Protein AF-A0A5V0QCQ0-F1 (afdb_monomer_lite)

Folds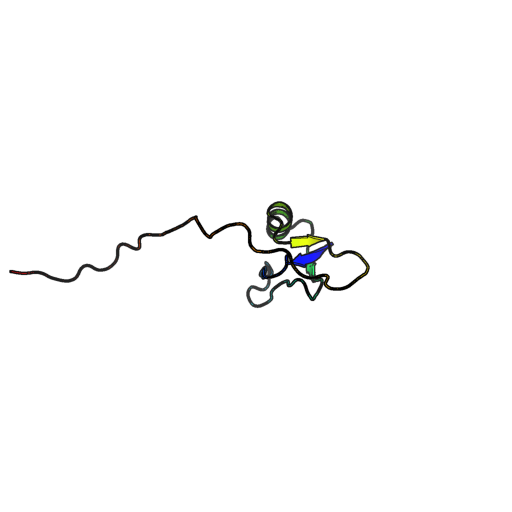eek 3Di:
DFWKAFAAPAWDADPVGNPDTGHQADTDDDDPPDPRVVVCVVVRRMDGDDPDDGDDDDDDDPDDDDDDDPPDPDDDDDDDD

Sequence (81 aa):
MINVIAREGVRVPLEQHSRQYITEETPVAVDEQSAYYLRRLRDGDLLLAPASTGPDTPAVPDAPEEKNIRPAPEKQKKEPQ

Organism: Salmonella enterica (NCBI:txid28901)

Radius of gyration: 18.87 Å; chains: 1; bounding box: 29×66×34 Å

pLDDT: mean 72.93, std 19.62, range [40.53, 92.12]

Secondary structure (DSSP, 8-state):
-EEEEEPTT--EEPSS-TT-EE-SSS-EEE-TT-HHHHHHHHHTSEEEPPSS--------------S--------------

Structure (mmCIF, N/CA/C/O backbone):
data_AF-A0A5V0QCQ0-F1
#
_entry.id   AF-A0A5V0QCQ0-F1
#
loop_
_atom_site.group_PDB
_atom_site.id
_atom_site.type_symbol
_atom_site.label_atom_id
_atom_site.label_alt_id
_atom_site.label_comp_id
_atom_site.label_asym_id
_atom_site.label_entity_id
_atom_site.label_seq_id
_atom_site.pdbx_PDB_ins_code
_atom_site.Cartn_x
_atom_site.Cartn_y
_atom_site.Cartn_z
_atom_site.occupancy
_atom_site.B_iso_or_equiv
_atom_site.auth_seq_id
_atom_site.auth_comp_id
_atom_site.auth_asym_id
_atom_site.auth_atom_id
_atom_site.pdbx_PDB_model_num
ATOM 1 N N . MET A 1 1 ? 13.625 7.124 -3.651 1.00 85.00 1 MET A N 1
ATOM 2 C CA . MET A 1 1 ? 12.929 7.043 -2.348 1.00 85.00 1 MET A CA 1
ATOM 3 C C . MET A 1 1 ? 11.546 7.628 -2.533 1.00 85.00 1 MET A C 1
ATOM 5 O O . MET A 1 1 ? 11.437 8.712 -3.094 1.00 85.00 1 MET A O 1
ATOM 9 N N . ILE A 1 2 ? 10.513 6.918 -2.092 1.00 89.38 2 ILE A N 1
ATOM 10 C CA . ILE A 1 2 ? 9.115 7.356 -2.178 1.00 89.38 2 ILE A CA 1
ATOM 11 C C . ILE A 1 2 ? 8.531 7.483 -0.777 1.00 89.38 2 ILE A C 1
ATOM 13 O O . ILE A 1 2 ? 8.870 6.701 0.107 1.00 89.38 2 ILE A O 1
ATOM 17 N N . ASN A 1 3 ? 7.641 8.451 -0.583 1.00 91.12 3 ASN A N 1
ATOM 18 C CA . ASN A 1 3 ? 6.901 8.573 0.665 1.00 91.12 3 ASN A CA 1
ATOM 19 C C . ASN A 1 3 ? 5.606 7.784 0.546 1.00 91.12 3 ASN A C 1
ATOM 21 O O . ASN A 1 3 ? 4.822 7.998 -0.382 1.00 91.12 3 ASN A O 1
ATOM 25 N N . VAL A 1 4 ? 5.388 6.880 1.490 1.00 90.00 4 VAL A N 1
ATOM 26 C CA . VAL A 1 4 ? 4.188 6.051 1.552 1.00 90.00 4 VAL A CA 1
ATOM 27 C C . VAL A 1 4 ? 3.517 6.209 2.909 1.00 90.00 4 VAL A C 1
ATOM 29 O O . VAL A 1 4 ? 4.183 6.414 3.924 1.00 90.00 4 VAL A O 1
ATOM 32 N N . ILE A 1 5 ? 2.196 6.108 2.909 1.00 92.12 5 ILE A N 1
ATOM 33 C CA . ILE A 1 5 ? 1.361 5.971 4.104 1.00 92.12 5 ILE A CA 1
ATOM 34 C C . ILE A 1 5 ? 0.639 4.632 4.037 1.00 92.12 5 ILE A C 1
ATOM 36 O O . ILE A 1 5 ? 0.413 4.097 2.947 1.00 92.12 5 ILE A O 1
ATOM 40 N N . ALA A 1 6 ? 0.298 4.069 5.190 1.00 92.00 6 ALA A N 1
ATOM 41 C CA . ALA A 1 6 ? -0.553 2.891 5.204 1.00 92.00 6 ALA A CA 1
ATOM 42 C C . ALA A 1 6 ? -2.006 3.270 4.934 1.00 92.00 6 ALA A C 1
ATOM 44 O O . ALA A 1 6 ? -2.431 4.399 5.184 1.00 92.00 6 ALA A O 1
ATOM 45 N N . ARG A 1 7 ? -2.760 2.297 4.423 1.00 89.25 7 ARG A N 1
ATOM 46 C CA . ARG A 1 7 ? -4.214 2.351 4.437 1.00 89.25 7 ARG A CA 1
ATOM 47 C C . ARG A 1 7 ? -4.693 2.492 5.875 1.00 89.25 7 ARG A C 1
ATOM 49 O O . ARG A 1 7 ? -4.110 1.923 6.798 1.00 89.25 7 ARG A O 1
ATOM 56 N N . GLU A 1 8 ? -5.803 3.190 6.028 1.00 84.50 8 GLU A N 1
ATOM 57 C CA . GLU A 1 8 ? -6.450 3.320 7.315 1.00 84.50 8 GLU A CA 1
ATOM 58 C C . GLU A 1 8 ? -6.757 1.995 8.001 1.00 84.50 8 GLU A C 1
ATOM 60 O O . GLU A 1 8 ? -7.239 1.041 7.385 1.00 84.50 8 GLU A O 1
ATOM 65 N N . GLY A 1 9 ? -6.449 1.942 9.299 1.00 83.00 9 GLY A N 1
ATOM 66 C CA . GLY A 1 9 ? -6.647 0.750 10.118 1.00 83.00 9 GLY A CA 1
ATOM 67 C C . GLY A 1 9 ? -5.668 -0.385 9.803 1.00 83.00 9 GLY A C 1
ATOM 68 O O . GLY A 1 9 ? -5.690 -1.412 10.484 1.00 83.00 9 GLY A O 1
ATOM 69 N N . VAL A 1 10 ? -4.769 -0.206 8.828 1.00 86.38 10 VAL A N 1
ATOM 70 C CA . VAL A 1 10 ? -3.712 -1.154 8.475 1.00 86.38 10 VAL A CA 1
ATOM 71 C C . VAL A 1 10 ? -2.375 -0.632 8.985 1.00 86.38 10 VAL A C 1
ATOM 73 O O . VAL A 1 10 ? -2.032 0.541 8.870 1.00 86.38 10 VAL A O 1
ATOM 76 N N . ARG A 1 11 ? -1.577 -1.534 9.557 1.00 88.75 11 ARG A N 1
ATOM 77 C CA . ARG A 1 11 ? -0.211 -1.235 9.995 1.00 88.75 11 ARG A CA 1
ATOM 78 C C . ARG A 1 11 ? 0.750 -2.094 9.205 1.00 88.75 11 ARG A C 1
ATOM 80 O O . ARG A 1 11 ? 0.774 -3.315 9.366 1.00 88.75 11 ARG A O 1
ATOM 87 N N . VAL A 1 12 ? 1.552 -1.458 8.361 1.00 88.56 12 VAL A N 1
ATOM 88 C CA . VAL A 1 12 ? 2.520 -2.166 7.522 1.00 88.56 12 VAL A CA 1
ATOM 89 C C . VAL A 1 12 ? 3.888 -2.104 8.198 1.00 88.56 12 VAL A C 1
ATOM 91 O O . VAL A 1 12 ? 4.426 -1.011 8.362 1.00 88.56 12 VAL A O 1
ATOM 94 N N . PRO A 1 13 ? 4.479 -3.237 8.617 1.00 89.75 13 PRO A N 1
ATOM 95 C CA . PRO A 1 13 ? 5.806 -3.221 9.221 1.00 89.75 13 PRO A CA 1
ATOM 96 C C . PRO A 1 13 ? 6.856 -2.796 8.194 1.00 89.75 13 PRO A C 1
ATOM 98 O O . PRO A 1 13 ? 6.747 -3.148 7.015 1.00 89.75 13 PRO A O 1
ATOM 101 N N . LEU A 1 14 ? 7.882 -2.073 8.644 1.00 89.69 14 LEU A N 1
ATOM 102 C CA . LEU A 1 14 ? 9.027 -1.735 7.803 1.00 89.69 14 LEU A CA 1
ATOM 103 C C . LEU A 1 14 ? 9.877 -2.984 7.549 1.00 89.69 14 LEU A C 1
ATOM 105 O O . LEU A 1 14 ? 10.167 -3.749 8.471 1.00 89.69 14 LEU A O 1
ATOM 109 N N . GLU A 1 15 ? 10.341 -3.141 6.309 1.00 84.06 15 GLU A N 1
ATOM 110 C CA . GLU A 1 15 ? 11.168 -4.276 5.877 1.00 84.06 15 GLU A CA 1
ATOM 111 C C . GLU A 1 15 ? 12.436 -4.426 6.731 1.00 84.06 15 GLU A C 1
ATOM 113 O O . GLU A 1 15 ? 12.764 -5.521 7.180 1.00 84.06 15 GLU A O 1
ATOM 118 N N . GLN A 1 16 ? 13.119 -3.314 7.013 1.00 81.81 16 GLN A N 1
ATOM 119 C CA . GLN A 1 16 ? 14.366 -3.306 7.786 1.00 81.81 16 GLN A CA 1
ATOM 120 C C . GLN A 1 16 ? 14.148 -3.220 9.304 1.00 81.81 16 GLN A C 1
ATOM 122 O O . GLN A 1 16 ? 15.068 -3.465 10.084 1.00 81.81 16 GLN A O 1
ATOM 127 N N . HIS A 1 17 ? 12.934 -2.877 9.744 1.00 82.44 17 HIS A N 1
ATOM 128 C CA . HIS A 1 17 ? 12.632 -2.618 11.147 1.00 82.44 17 HIS A CA 1
ATOM 129 C C . HIS A 1 17 ? 11.253 -3.156 11.520 1.00 82.44 17 HIS A C 1
ATOM 131 O O . HIS A 1 17 ? 10.280 -2.413 11.581 1.00 82.44 17 HIS A O 1
ATOM 137 N N . SER A 1 18 ? 11.177 -4.434 11.892 1.00 77.06 18 SER A N 1
ATOM 138 C CA . SER A 1 18 ? 9.905 -5.100 12.226 1.00 77.06 18 SER A CA 1
ATOM 139 C C . SER A 1 18 ? 9.182 -4.536 13.460 1.00 77.06 18 SER A C 1
ATOM 141 O O . SER A 1 18 ? 8.052 -4.919 13.738 1.00 77.06 18 SER A O 1
ATOM 143 N N . ARG A 1 19 ? 9.832 -3.658 14.237 1.00 85.88 19 ARG A N 1
ATOM 144 C CA . ARG A 1 19 ? 9.227 -2.943 15.378 1.00 85.88 19 ARG A CA 1
ATOM 145 C C . ARG A 1 19 ? 8.663 -1.573 15.001 1.00 85.88 19 ARG A C 1
ATOM 147 O O . ARG A 1 19 ? 8.034 -0.939 15.839 1.00 85.88 19 ARG A O 1
ATOM 154 N N . GLN A 1 20 ? 8.931 -1.114 13.783 1.00 86.19 20 GLN A N 1
ATOM 155 C CA . GLN A 1 20 ? 8.421 0.138 13.250 1.00 86.19 20 GLN A CA 1
ATOM 156 C C . GLN A 1 20 ? 7.338 -0.173 12.223 1.00 86.19 20 GLN A C 1
ATOM 158 O O . GLN A 1 20 ? 7.462 -1.112 11.433 1.00 86.19 20 GLN A O 1
ATOM 163 N N . TYR A 1 21 ? 6.280 0.626 12.247 1.00 90.38 21 TYR A N 1
ATOM 164 C CA . TYR A 1 21 ? 5.126 0.455 11.382 1.00 90.38 21 TYR A CA 1
ATOM 165 C C . TYR A 1 21 ? 4.865 1.751 10.635 1.00 90.38 21 TYR A C 1
ATOM 167 O O . TYR A 1 21 ? 4.936 2.831 11.216 1.00 90.38 21 TYR A O 1
ATOM 175 N N . ILE A 1 22 ? 4.552 1.613 9.354 1.00 89.75 22 ILE A N 1
ATOM 176 C CA . ILE A 1 22 ? 3.978 2.675 8.543 1.00 89.75 22 ILE A CA 1
ATOM 177 C C . ILE A 1 22 ? 2.492 2.712 8.889 1.00 89.75 22 ILE A C 1
ATOM 179 O O . ILE A 1 22 ? 1.820 1.674 8.859 1.00 89.75 22 ILE A O 1
ATOM 183 N N . THR A 1 23 ? 2.014 3.894 9.260 1.00 90.69 23 THR A N 1
ATOM 184 C CA . THR A 1 23 ? 0.604 4.184 9.526 1.00 90.69 23 THR A CA 1
ATOM 185 C C . THR A 1 23 ? 0.099 5.214 8.519 1.00 90.69 23 THR A C 1
ATOM 187 O O . THR A 1 23 ? 0.858 5.755 7.715 1.00 90.69 23 THR A O 1
ATOM 190 N N . GLU A 1 24 ? -1.201 5.458 8.535 1.00 85.62 24 GLU A N 1
ATOM 191 C CA . GLU A 1 24 ? -1.858 6.540 7.792 1.00 85.62 24 GLU A CA 1
ATOM 192 C C . GLU A 1 24 ? -1.465 7.949 8.278 1.00 85.62 24 GLU A C 1
ATOM 194 O O . GLU A 1 24 ? -1.507 8.910 7.516 1.00 85.62 24 GLU A O 1
ATOM 199 N N . GLU A 1 25 ? -1.059 8.073 9.545 1.00 83.50 25 GLU A N 1
ATOM 200 C CA . GLU A 1 25 ? -0.807 9.361 10.201 1.00 83.50 25 GLU A CA 1
ATOM 201 C C . GLU A 1 25 ? 0.525 9.986 9.786 1.00 83.50 25 GLU A C 1
ATOM 203 O O . GLU A 1 25 ? 0.653 11.208 9.720 1.00 83.50 25 GLU A O 1
ATOM 208 N N . THR A 1 26 ? 1.545 9.151 9.560 1.00 84.81 26 THR A N 1
ATOM 209 C CA . THR A 1 26 ? 2.913 9.615 9.314 1.00 84.81 26 THR A CA 1
ATOM 210 C C . THR A 1 26 ? 3.437 9.065 7.992 1.00 84.81 26 THR A C 1
ATOM 212 O O . THR A 1 26 ? 3.640 7.854 7.879 1.00 84.81 26 THR A O 1
ATOM 215 N N . PRO A 1 27 ? 3.721 9.928 6.999 1.00 88.50 27 PRO A N 1
ATOM 216 C CA . PRO A 1 27 ? 4.370 9.501 5.770 1.00 88.50 27 PRO A CA 1
ATOM 217 C C . PRO A 1 27 ? 5.802 9.047 6.051 1.00 88.50 27 PRO A C 1
ATOM 219 O O . PRO A 1 27 ? 6.594 9.768 6.661 1.00 88.50 27 PRO A O 1
ATOM 222 N N . VAL A 1 28 ? 6.142 7.851 5.571 1.00 88.81 28 VAL A N 1
ATOM 223 C CA . VAL A 1 28 ? 7.466 7.245 5.746 1.00 88.81 28 VAL A CA 1
ATOM 224 C C . VAL A 1 28 ? 8.163 7.151 4.396 1.00 88.81 28 VAL A C 1
ATOM 226 O O . VAL A 1 28 ? 7.599 6.645 3.425 1.00 88.81 28 VAL A O 1
ATOM 229 N N . ALA A 1 29 ? 9.405 7.629 4.341 1.00 90.44 29 ALA A N 1
ATOM 230 C CA . ALA A 1 29 ? 10.260 7.485 3.171 1.00 90.44 29 ALA A CA 1
ATOM 231 C C . ALA A 1 29 ? 10.799 6.050 3.091 1.00 90.44 29 ALA A C 1
ATOM 233 O O . ALA A 1 29 ? 11.453 5.572 4.018 1.00 90.44 29 ALA A O 1
ATOM 234 N N . VAL A 1 30 ? 10.536 5.375 1.975 1.00 89.06 30 VAL A N 1
ATOM 235 C CA . VAL A 1 30 ? 10.973 4.000 1.711 1.00 89.06 30 VAL A CA 1
ATOM 236 C C . VAL A 1 30 ? 11.650 3.879 0.347 1.00 89.06 30 VAL A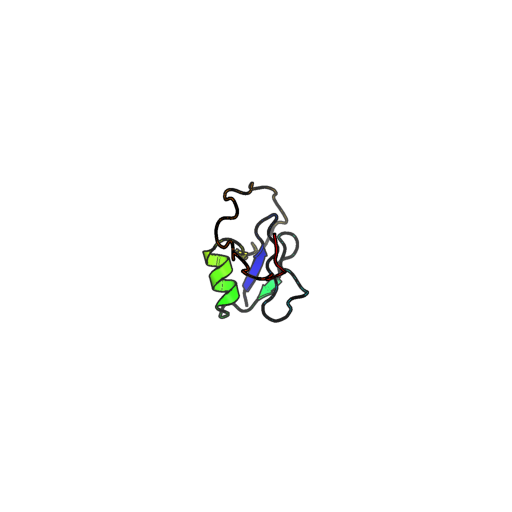 C 1
ATOM 238 O O . VAL A 1 30 ? 11.519 4.742 -0.530 1.00 89.06 30 VAL A O 1
ATOM 241 N N . ASP A 1 31 ? 12.380 2.784 0.150 1.00 90.56 31 ASP A N 1
ATOM 242 C CA . ASP A 1 31 ? 12.982 2.454 -1.136 1.00 90.56 31 ASP A CA 1
ATOM 243 C C . ASP A 1 31 ? 11.927 2.006 -2.151 1.00 90.56 31 ASP A C 1
ATOM 245 O O . ASP A 1 31 ? 11.230 1.009 -1.968 1.00 90.56 31 ASP A O 1
ATOM 249 N N . GLU A 1 32 ? 11.857 2.723 -3.271 1.00 86.56 32 GLU A N 1
ATOM 250 C CA . GLU A 1 32 ? 10.931 2.440 -4.377 1.00 86.56 32 GLU A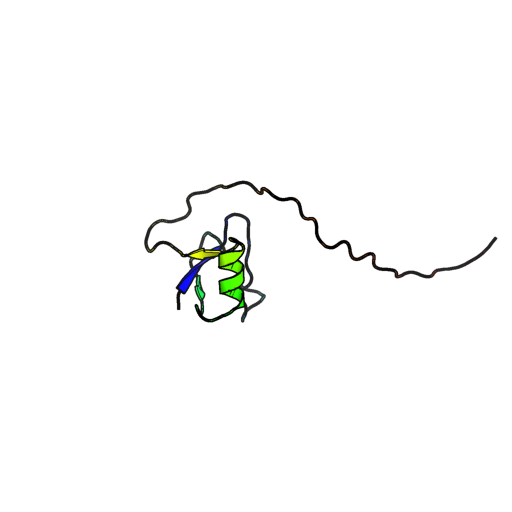 CA 1
ATOM 251 C C . GLU A 1 32 ? 11.262 1.144 -5.130 1.00 86.56 32 GLU A C 1
ATOM 253 O O . GLU A 1 32 ? 10.410 0.583 -5.811 1.00 86.56 32 GLU A O 1
ATOM 258 N N . GLN A 1 33 ? 12.501 0.664 -5.004 1.00 89.81 33 GLN A N 1
ATOM 259 C CA . GLN A 1 33 ? 12.980 -0.557 -5.652 1.00 89.81 33 GLN A CA 1
ATOM 260 C C . GLN A 1 33 ? 12.763 -1.804 -4.789 1.00 89.81 33 GLN A C 1
ATOM 262 O O . GLN A 1 33 ? 12.988 -2.920 -5.259 1.00 89.81 33 GLN A O 1
ATOM 267 N N . SER A 1 34 ? 12.324 -1.648 -3.535 1.00 90.19 34 SER A N 1
ATOM 268 C CA . SER A 1 34 ? 12.047 -2.802 -2.688 1.00 90.19 34 SER A CA 1
ATOM 269 C C . SER A 1 34 ? 10.761 -3.498 -3.130 1.00 90.19 34 SER A C 1
ATOM 271 O O . SER A 1 34 ? 9.667 -2.925 -3.153 1.00 90.19 34 SER A O 1
ATOM 273 N N . ALA A 1 35 ? 10.888 -4.793 -3.420 1.00 90.88 35 ALA A N 1
ATOM 274 C CA . ALA A 1 35 ? 9.766 -5.646 -3.788 1.00 90.88 35 ALA A CA 1
ATOM 275 C C . ALA A 1 35 ? 8.684 -5.709 -2.693 1.00 90.88 35 ALA A C 1
ATOM 277 O O . ALA A 1 35 ? 7.508 -5.899 -3.009 1.00 90.88 35 ALA A O 1
ATOM 278 N N . TYR A 1 36 ? 9.060 -5.532 -1.422 1.00 91.25 36 TYR A N 1
ATOM 279 C CA . TYR A 1 36 ? 8.127 -5.557 -0.298 1.00 91.25 36 TYR A CA 1
ATOM 280 C C . TYR A 1 36 ? 7.124 -4.398 -0.366 1.00 91.25 36 TYR A C 1
ATOM 282 O O . TYR A 1 36 ? 5.912 -4.627 -0.353 1.00 91.25 36 TYR A O 1
ATOM 290 N N . TYR A 1 37 ? 7.610 -3.161 -0.507 1.00 90.50 37 TYR A N 1
ATOM 291 C CA . TYR A 1 37 ? 6.742 -1.982 -0.577 1.00 90.50 37 TYR A CA 1
ATOM 292 C C . TYR A 1 37 ? 5.965 -1.926 -1.893 1.00 90.50 37 TYR A C 1
ATOM 294 O O . TYR A 1 37 ? 4.780 -1.603 -1.885 1.00 90.50 37 TYR A O 1
ATOM 302 N N . LEU A 1 38 ? 6.580 -2.336 -3.009 1.00 91.12 38 LEU A N 1
ATOM 303 C CA . LEU A 1 38 ? 5.888 -2.450 -4.296 1.00 91.12 38 LEU A CA 1
ATOM 304 C C . LEU A 1 38 ? 4.707 -3.422 -4.234 1.00 91.12 38 LEU A C 1
ATOM 306 O O . LEU A 1 38 ? 3.646 -3.140 -4.787 1.00 91.12 38 LEU A O 1
ATOM 310 N N . ARG A 1 39 ? 4.860 -4.557 -3.543 1.00 90.75 39 ARG A N 1
ATOM 311 C CA . ARG A 1 39 ? 3.755 -5.496 -3.338 1.00 90.75 39 ARG A CA 1
ATOM 312 C C . ARG A 1 39 ? 2.644 -4.871 -2.501 1.00 90.75 39 ARG A C 1
ATOM 314 O O . ARG A 1 39 ? 1.495 -4.930 -2.911 1.00 90.75 39 ARG A O 1
ATOM 321 N N . ARG A 1 40 ? 2.981 -4.232 -1.380 1.00 90.38 40 ARG A N 1
ATOM 322 C CA . ARG A 1 40 ? 1.994 -3.573 -0.508 1.00 90.38 40 ARG A CA 1
ATOM 323 C C . ARG A 1 40 ? 1.242 -2.440 -1.211 1.00 90.38 40 ARG A C 1
ATOM 325 O O . ARG A 1 40 ? 0.051 -2.278 -0.982 1.00 90.38 40 ARG A O 1
ATOM 332 N N . LEU A 1 41 ? 1.906 -1.702 -2.101 1.00 90.38 41 LEU A N 1
ATOM 333 C CA . LEU A 1 41 ? 1.268 -0.710 -2.973 1.00 90.38 41 LEU A CA 1
ATOM 334 C C . LEU A 1 41 ? 0.283 -1.362 -3.958 1.00 90.38 41 LEU A C 1
ATOM 336 O O . LEU A 1 41 ? -0.798 -0.831 -4.184 1.00 90.38 41 LEU A O 1
ATOM 340 N N . ARG A 1 42 ? 0.631 -2.525 -4.529 1.00 90.75 42 ARG A N 1
ATOM 341 C CA . ARG A 1 42 ? -0.252 -3.281 -5.440 1.00 90.75 42 ARG A CA 1
ATOM 342 C C . ARG A 1 42 ? -1.437 -3.924 -4.723 1.00 90.75 42 ARG A C 1
ATOM 344 O O . ARG A 1 42 ? -2.524 -3.944 -5.286 1.00 90.75 42 ARG A O 1
ATOM 351 N N . ASP A 1 43 ? -1.221 -4.420 -3.508 1.00 89.44 43 ASP A N 1
ATOM 352 C CA . ASP A 1 43 ? -2.268 -4.964 -2.635 1.00 89.44 43 ASP A CA 1
ATOM 353 C C . ASP A 1 43 ? -3.175 -3.835 -2.091 1.00 89.44 43 ASP A C 1
ATOM 355 O O . ASP A 1 43 ? -4.295 -4.079 -1.650 1.00 89.44 43 ASP A O 1
ATOM 359 N N . GLY A 1 44 ? -2.719 -2.578 -2.168 1.00 88.12 44 GLY A N 1
ATOM 360 C CA . GLY A 1 44 ? -3.433 -1.403 -1.675 1.00 88.12 44 GLY A CA 1
ATOM 361 C C . GLY A 1 44 ? -3.337 -1.223 -0.159 1.00 88.12 44 GLY A C 1
ATOM 362 O O . GLY A 1 44 ? -4.130 -0.469 0.401 1.00 88.12 44 GLY A O 1
ATOM 363 N N . ASP A 1 45 ? -2.399 -1.906 0.499 1.00 89.69 45 ASP A N 1
ATOM 364 C CA . ASP A 1 45 ? -2.056 -1.716 1.915 1.00 89.69 45 ASP A CA 1
ATOM 365 C C . ASP A 1 45 ? -1.262 -0.423 2.143 1.00 89.69 45 ASP A C 1
ATOM 367 O O . ASP A 1 45 ? -1.324 0.166 3.220 1.00 89.69 45 ASP A O 1
ATOM 371 N N . LEU A 1 46 ? -0.483 -0.006 1.141 1.00 91.62 46 LEU A N 1
ATOM 372 C CA . LEU A 1 46 ? 0.238 1.264 1.125 1.00 91.62 46 LEU A CA 1
ATOM 373 C C . LEU A 1 46 ? -0.320 2.162 0.029 1.00 91.62 46 LEU A C 1
ATOM 375 O O . LEU A 1 46 ? -0.752 1.694 -1.025 1.00 91.62 46 LEU A O 1
ATOM 379 N N . LEU A 1 47 ? -0.239 3.463 0.268 1.00 90.94 47 LEU A N 1
ATOM 380 C CA . LEU A 1 47 ? -0.630 4.521 -0.649 1.00 90.94 47 LEU A CA 1
ATOM 381 C C . LEU A 1 47 ? 0.533 5.509 -0.770 1.00 90.94 47 LEU A C 1
ATOM 383 O O . LEU A 1 47 ? 1.265 5.732 0.197 1.00 90.94 47 LEU A O 1
ATOM 387 N N . LEU A 1 48 ? 0.726 6.102 -1.952 1.00 90.50 48 LEU A N 1
ATOM 388 C CA . LEU A 1 48 ? 1.698 7.187 -2.100 1.00 90.50 48 LEU A CA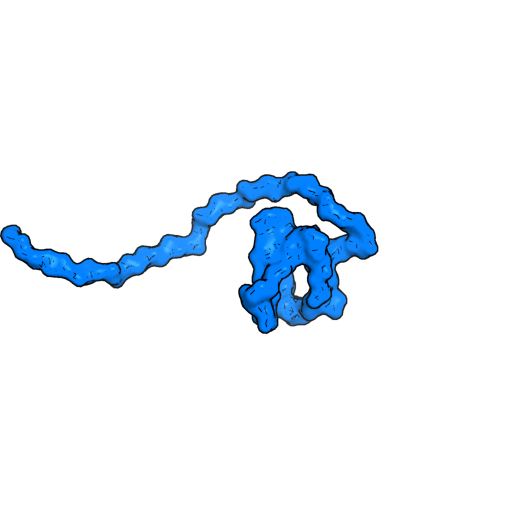 1
ATOM 389 C C . LEU A 1 48 ? 1.201 8.396 -1.309 1.00 90.50 48 LEU A C 1
ATOM 391 O O . LEU A 1 48 ? 0.072 8.843 -1.508 1.00 90.50 48 LEU A O 1
ATOM 395 N N . ALA A 1 49 ? 2.051 8.925 -0.433 1.00 85.44 49 ALA A N 1
ATOM 396 C CA . ALA A 1 49 ? 1.714 10.100 0.349 1.00 85.44 49 ALA A CA 1
ATOM 397 C C . ALA A 1 49 ? 1.581 11.317 -0.589 1.00 85.44 49 ALA A C 1
ATOM 399 O O . ALA A 1 49 ? 2.549 11.643 -1.290 1.00 85.44 49 ALA A O 1
ATOM 400 N N . PRO A 1 50 ? 0.424 12.004 -0.633 1.00 71.06 50 PRO A N 1
ATOM 401 C CA . PRO A 1 50 ? 0.316 13.260 -1.359 1.00 71.06 50 PRO A CA 1
ATOM 402 C C . PRO A 1 50 ? 1.229 14.301 -0.699 1.00 71.06 50 PRO A C 1
ATOM 404 O O . PRO A 1 50 ? 1.365 14.349 0.522 1.00 71.06 50 PRO A O 1
ATOM 407 N N . ALA A 1 51 ? 1.855 15.167 -1.500 1.00 62.94 51 ALA A N 1
ATOM 408 C CA . ALA A 1 51 ? 2.774 16.199 -1.007 1.00 62.94 51 ALA A CA 1
ATOM 409 C C . ALA A 1 51 ? 2.102 17.252 -0.095 1.00 62.94 51 ALA A C 1
ATOM 411 O O . ALA A 1 51 ? 2.765 18.167 0.391 1.00 62.94 51 ALA A O 1
ATOM 412 N N . SER A 1 52 ? 0.791 17.167 0.132 1.00 53.22 52 SER A N 1
ATOM 413 C CA . SER A 1 52 ? 0.040 18.035 1.031 1.00 53.22 52 SER A CA 1
ATOM 414 C C . SER A 1 52 ? -1.249 17.352 1.481 1.00 53.22 52 SER A C 1
ATOM 416 O O . SER A 1 52 ? -1.924 16.715 0.675 1.00 53.22 52 SER A O 1
ATOM 418 N N . THR A 1 53 ? -1.584 17.596 2.748 1.00 42.84 53 THR A N 1
ATOM 419 C CA . THR A 1 53 ? -2.849 17.308 3.440 1.00 42.84 53 THR A CA 1
ATOM 420 C C . THR A 1 53 ? -2.888 15.984 4.200 1.00 42.84 53 THR A C 1
ATOM 422 O O . THR A 1 53 ? -2.699 14.906 3.650 1.00 42.84 53 THR A O 1
ATOM 425 N N . GLY A 1 54 ? -3.090 16.151 5.511 1.00 51.19 54 GLY A N 1
ATOM 426 C CA . GLY A 1 54 ? -3.221 15.117 6.527 1.00 51.19 54 GLY A CA 1
ATOM 427 C C . GLY A 1 54 ? -4.505 14.289 6.408 1.00 51.19 54 GLY A C 1
ATOM 428 O O . GLY A 1 54 ? -5.177 14.331 5.379 1.00 51.19 54 GLY A O 1
ATOM 429 N N . PRO A 1 55 ? -4.806 13.501 7.448 1.00 49.34 55 PRO A N 1
ATOM 430 C CA . PRO A 1 55 ? -5.572 12.272 7.328 1.00 49.34 55 PRO A CA 1
ATOM 431 C C . PRO A 1 55 ? -7.059 12.569 7.129 1.00 49.34 55 PRO A C 1
ATOM 433 O O . PRO A 1 55 ? -7.711 13.109 8.020 1.00 49.34 55 PRO A O 1
ATOM 436 N N . ASP A 1 56 ? -7.588 12.200 5.965 1.00 43.09 56 ASP A N 1
ATOM 437 C CA . ASP A 1 56 ? -9.028 12.103 5.731 1.00 43.09 56 ASP A CA 1
ATOM 438 C C . ASP A 1 56 ? -9.431 10.625 5.898 1.00 43.09 56 ASP A C 1
ATOM 440 O O . ASP A 1 56 ? -9.183 9.779 5.039 1.00 43.09 56 ASP A O 1
ATOM 444 N N . THR A 1 57 ? -9.952 10.343 7.091 1.00 50.50 57 THR A N 1
ATOM 445 C CA . THR A 1 57 ? -10.641 9.129 7.573 1.00 50.50 57 THR A CA 1
ATOM 446 C C . THR A 1 57 ? -11.920 8.811 6.750 1.00 50.50 57 THR A C 1
ATOM 448 O O . THR A 1 57 ? -12.425 9.736 6.120 1.00 50.50 57 THR A O 1
ATOM 451 N N . PRO A 1 58 ? -12.664 7.676 6.852 1.00 55.81 58 PRO A N 1
ATOM 452 C CA . PRO A 1 58 ? -12.382 6.239 6.900 1.00 55.81 58 PRO A CA 1
ATOM 453 C C . PRO A 1 58 ? -12.940 5.451 5.702 1.00 55.81 58 PRO A C 1
ATOM 455 O O . PRO A 1 58 ? -14.037 5.717 5.210 1.00 55.81 58 PRO A O 1
ATOM 458 N N . ALA A 1 59 ? -12.266 4.371 5.300 1.00 45.81 59 ALA A N 1
ATOM 459 C CA . ALA A 1 59 ? -12.859 3.379 4.399 1.00 45.81 59 ALA A CA 1
ATOM 460 C C . ALA A 1 59 ? -12.718 1.960 4.962 1.00 45.81 59 ALA A C 1
ATOM 462 O O . ALA A 1 59 ? -11.778 1.234 4.653 1.00 45.81 59 ALA A O 1
ATOM 463 N N . VAL A 1 60 ? -13.689 1.640 5.823 1.00 52.06 60 VAL A N 1
ATOM 464 C CA . VAL A 1 60 ? -14.328 0.338 6.089 1.00 52.06 60 VAL A CA 1
ATOM 465 C C . VAL A 1 60 ? -13.635 -0.936 5.554 1.00 52.06 60 VAL A C 1
ATOM 467 O O . VAL A 1 60 ? -13.391 -1.059 4.353 1.00 52.06 60 VAL A O 1
ATOM 470 N N . PRO A 1 61 ? -13.413 -1.943 6.424 1.00 48.25 61 PRO A N 1
ATOM 471 C CA . PRO A 1 61 ? -12.776 -3.203 6.068 1.00 48.25 61 PRO A CA 1
ATOM 472 C C . PRO A 1 61 ? -13.743 -4.078 5.262 1.00 48.25 61 PRO A C 1
ATOM 474 O O . PRO A 1 61 ? -14.560 -4.800 5.828 1.00 48.25 61 PRO A O 1
ATOM 477 N N . ASP A 1 62 ? -13.637 -4.039 3.938 1.00 45.28 62 ASP A N 1
ATOM 478 C CA . ASP A 1 62 ? -14.212 -5.071 3.074 1.00 45.28 62 ASP A CA 1
ATOM 479 C C . ASP A 1 62 ? -13.124 -6.095 2.736 1.00 45.28 62 ASP A C 1
ATOM 481 O O . ASP A 1 62 ? -12.368 -5.940 1.780 1.00 45.28 62 ASP A O 1
ATOM 485 N N . ALA A 1 63 ? -12.966 -7.074 3.626 1.00 43.69 63 ALA A N 1
ATOM 486 C CA . ALA A 1 63 ? -12.755 -8.481 3.285 1.00 43.69 63 ALA A CA 1
ATOM 487 C C . ALA A 1 63 ? -12.436 -9.258 4.572 1.00 43.69 63 ALA A C 1
ATOM 489 O O . ALA A 1 63 ? -11.460 -8.936 5.258 1.00 43.69 63 ALA A O 1
ATOM 490 N N . PRO A 1 64 ? -13.222 -10.292 4.916 1.00 47.38 64 PRO A N 1
ATOM 491 C CA . PRO A 1 64 ? -12.871 -11.161 6.013 1.00 47.38 64 PRO A CA 1
ATOM 492 C C . PRO A 1 64 ? -11.591 -11.913 5.651 1.00 47.38 64 PRO A C 1
ATOM 494 O O . PRO A 1 64 ? -11.404 -12.426 4.548 1.00 47.38 64 PRO A O 1
ATOM 497 N N . GLU A 1 65 ? -10.716 -11.952 6.637 1.00 53.38 65 GLU A N 1
ATOM 498 C CA . GLU A 1 65 ? -9.724 -12.979 6.882 1.00 53.38 65 GLU A CA 1
ATOM 499 C C . GLU A 1 65 ? -10.184 -14.366 6.395 1.00 53.38 65 GLU A C 1
ATOM 501 O O . GLU A 1 65 ? -10.879 -15.084 7.102 1.00 53.38 65 GLU A O 1
ATOM 506 N N . GLU A 1 66 ? -9.779 -14.777 5.192 1.00 52.19 66 GLU A N 1
ATOM 507 C CA . GLU A 1 66 ? -9.818 -16.190 4.814 1.00 52.19 66 GLU A CA 1
ATOM 508 C C . GLU A 1 66 ? -8.688 -16.553 3.848 1.00 52.19 66 GLU A C 1
ATOM 510 O O . GLU A 1 66 ? -8.881 -16.754 2.652 1.00 52.19 66 GLU A O 1
ATOM 515 N N . LYS A 1 67 ? -7.472 -16.688 4.391 1.00 49.78 67 LYS A N 1
ATOM 516 C CA . LYS A 1 67 ? -6.601 -17.822 4.045 1.00 49.78 67 LYS A CA 1
ATOM 517 C C . LYS A 1 67 ? -5.442 -17.943 5.028 1.00 49.78 67 LYS A C 1
ATOM 519 O O . LYS A 1 67 ? -4.383 -17.353 4.844 1.00 49.78 67 LYS A O 1
ATOM 524 N N . ASN A 1 68 ? -5.621 -18.775 6.046 1.00 42.81 68 ASN A N 1
ATOM 525 C CA . ASN A 1 68 ? -4.856 -20.016 6.189 1.00 42.81 68 ASN A CA 1
ATOM 526 C C . ASN A 1 68 ? -5.033 -20.531 7.618 1.00 42.81 68 ASN A C 1
ATOM 528 O O . ASN A 1 68 ? -4.196 -20.322 8.498 1.00 42.81 68 ASN A O 1
ATOM 532 N N . ILE A 1 69 ? -6.136 -21.246 7.814 1.00 44.62 69 ILE A N 1
ATOM 533 C CA . ILE A 1 69 ? -6.264 -22.237 8.869 1.00 44.62 69 ILE A CA 1
ATOM 534 C C . ILE A 1 69 ? -5.104 -23.214 8.643 1.00 44.62 69 ILE A C 1
ATOM 536 O O . ILE A 1 69 ? -5.154 -24.055 7.749 1.00 44.62 69 ILE A O 1
ATOM 540 N N . ARG A 1 70 ? -4.021 -23.094 9.413 1.00 40.53 70 ARG A N 1
ATOM 541 C CA . ARG A 1 70 ? -3.150 -24.246 9.633 1.00 40.53 70 ARG A CA 1
ATOM 542 C C . ARG A 1 70 ? -3.904 -25.108 10.639 1.00 40.53 70 ARG A C 1
ATOM 544 O O . ARG A 1 70 ? -3.995 -24.682 11.792 1.00 40.53 70 ARG A O 1
ATOM 551 N N . PRO A 1 71 ? -4.446 -26.288 10.294 1.00 42.72 71 PRO A N 1
ATOM 552 C CA . PRO A 1 71 ? -4.664 -27.260 11.342 1.00 42.72 71 PRO A CA 1
ATOM 553 C C . PRO A 1 71 ? -3.266 -27.638 11.833 1.00 42.72 71 PRO A C 1
ATOM 555 O O . PRO A 1 71 ? -2.488 -28.260 11.115 1.00 42.72 71 PRO A O 1
ATOM 558 N N . ALA A 1 72 ? -2.906 -27.179 13.028 1.00 47.00 72 ALA A N 1
ATOM 559 C CA . ALA A 1 72 ? -1.819 -27.776 13.781 1.00 47.00 72 ALA A CA 1
ATOM 560 C C . ALA A 1 72 ? -2.269 -29.194 14.163 1.00 47.00 72 ALA A C 1
ATOM 562 O O . ALA A 1 72 ? -3.246 -29.311 14.906 1.00 47.00 72 ALA A O 1
ATOM 563 N N . PRO A 1 73 ? -1.622 -30.281 13.711 1.00 48.47 73 PRO A N 1
ATOM 564 C CA . PRO A 1 73 ? -1.854 -31.573 14.311 1.00 48.47 73 PRO A CA 1
ATOM 565 C C . PRO A 1 73 ? -0.781 -31.743 15.380 1.00 48.47 73 PRO A C 1
ATOM 567 O O . PRO A 1 73 ? 0.264 -32.331 15.134 1.00 48.47 73 PRO A O 1
ATOM 570 N N . GLU A 1 74 ? -1.008 -31.209 16.575 1.00 50.59 74 GLU A N 1
ATOM 571 C CA . GLU A 1 74 ? -0.220 -31.662 17.715 1.00 50.59 74 GLU A CA 1
ATOM 572 C C . GLU A 1 74 ? -1.065 -31.685 18.981 1.00 50.59 74 GLU A C 1
ATOM 574 O O . GLU A 1 74 ? -1.320 -30.658 19.611 1.00 50.59 74 GLU A O 1
ATOM 579 N N . LYS A 1 75 ? -1.513 -32.897 19.329 1.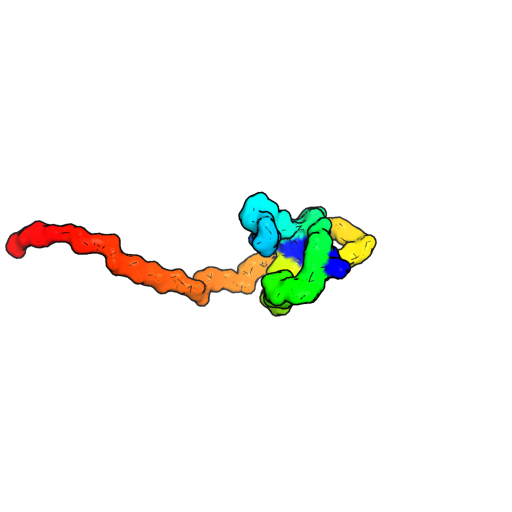00 48.84 75 LYS A N 1
ATOM 580 C CA . LYS A 1 75 ? -1.283 -33.517 20.642 1.00 48.84 75 LYS A CA 1
ATOM 581 C C . LYS A 1 75 ? -1.829 -34.944 20.646 1.00 48.84 75 LYS A C 1
ATOM 583 O O . LYS A 1 75 ? -3.013 -35.185 20.850 1.00 48.84 75 LYS A O 1
ATOM 588 N N . GLN A 1 76 ? -0.915 -35.897 20.475 1.00 54.28 76 GLN A N 1
ATOM 589 C CA . GLN A 1 76 ? -1.065 -37.227 21.057 1.00 54.28 76 GLN A CA 1
ATOM 590 C C . GLN A 1 76 ? -1.186 -37.081 22.579 1.00 54.28 76 GLN A C 1
ATOM 592 O O . GLN A 1 76 ? 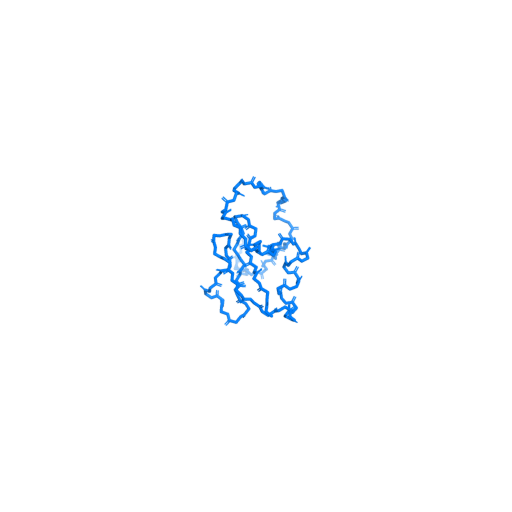-0.295 -36.517 23.218 1.00 54.28 76 GLN A O 1
ATOM 597 N N . LYS A 1 77 ? -2.256 -37.619 23.172 1.00 49.06 77 LYS A N 1
ATOM 598 C CA . LYS A 1 77 ? -2.263 -38.014 24.585 1.00 49.06 77 LYS A CA 1
ATOM 599 C C . LYS A 1 77 ? -3.362 -39.057 24.859 1.00 49.06 77 LYS A C 1
ATOM 601 O O . LYS A 1 77 ? -4.523 -38.701 24.968 1.00 49.06 77 LYS A O 1
ATOM 606 N N . LYS A 1 78 ? -2.909 -40.312 24.993 1.00 44.88 78 LYS A N 1
ATOM 607 C CA . LYS A 1 78 ? -3.357 -41.393 25.903 1.00 44.88 78 LYS A CA 1
ATOM 608 C C . LYS A 1 78 ? -4.835 -41.864 25.871 1.00 44.88 78 LYS A C 1
ATOM 610 O O . LYS A 1 78 ? -5.706 -41.167 26.369 1.00 44.88 78 LYS A O 1
ATOM 615 N N . GLU A 1 79 ? -5.053 -43.066 25.308 1.00 43.06 79 GLU A N 1
ATOM 616 C CA . GLU A 1 79 ? -5.483 -44.349 25.954 1.00 43.06 79 GLU A CA 1
ATOM 617 C C . GLU A 1 79 ? -6.144 -44.297 27.364 1.00 43.06 79 GLU A C 1
ATOM 619 O O . GLU A 1 79 ? -5.776 -43.397 28.123 1.00 43.06 79 GLU A O 1
ATOM 624 N N . PRO A 1 80 ? -6.940 -45.293 27.853 1.00 61.38 80 PRO A N 1
ATOM 625 C CA . PRO A 1 80 ? -7.741 -46.396 27.260 1.00 61.38 80 PRO A CA 1
ATOM 626 C C . PRO A 1 80 ? -9.244 -46.312 27.665 1.00 61.38 80 PRO A C 1
ATOM 628 O O . PRO A 1 80 ? -9.617 -45.416 28.418 1.00 61.38 80 PRO A O 1
ATOM 631 N N . GLN A 1 81 ? -10.094 -47.245 27.208 1.00 43.91 81 GLN A N 1
ATOM 632 C CA . GLN A 1 81 ? -10.990 -48.111 28.018 1.00 43.91 81 GLN A CA 1
ATOM 633 C C . GLN A 1 81 ? -11.814 -49.024 27.104 1.00 43.91 81 GLN A C 1
ATOM 635 O O . GLN A 1 81 ? -12.341 -48.517 26.090 1.00 43.91 81 GLN A O 1
#